Protein AF-A0A419JZ83-F1 (afdb_monomer)

Nearest PDB structures (foldseek):
  4aih-assembly1_A  TM=7.589E-01  e=2.085E-01  Yersinia pseudotuberculosis YPIII
  5k1y-assembly1_B  TM=8.884E-01  e=4.380E-01  Sulfolobus sp. NOB8H2
  2rdp-assembly1_A-2  TM=8.097E-01  e=5.738E-01  Geobacillus stearothermophilus
  3fm5-assembly3_C  TM=6.526E-01  e=2.085E-01  Rhodococcus jostii RHA1
  3s2w-assembly1_A  TM=8.022E-01  e=6.567E-01  Methanosarcina mazei Go1

pLDDT: mean 87.46, std 15.72, range [43.28, 98.5]

Mean predicted aligned error: 7.23 Å

Secondary structure (DSSP, 8-state):
-------HHHHHHHHHHHHHTTSEEEEEETTEEEEEE-HHHHHHHHHHHHHHHHHHHHHHHTT-

Structure (mmCIF, N/CA/C/O backbone):
data_AF-A0A419JZ83-F1
#
_entry.id   AF-A0A419JZ83-F1
#
loop_
_atom_site.group_PDB
_atom_site.id
_atom_site.type_symbol
_atom_site.label_atom_id
_atom_site.label_alt_id
_atom_site.label_comp_id
_atom_site.label_asym_id
_atom_site.label_entity_id
_atom_site.label_seq_id
_atom_site.pdbx_PDB_ins_code
_atom_site.Cartn_x
_atom_site.Cartn_y
_atom_site.Cartn_z
_atom_site.occupancy
_atom_site.B_iso_or_equiv
_atom_site.auth_seq_id
_atom_site.auth_comp_id
_atom_site.auth_asym_id
_atom_site.auth_atom_id
_atom_site.pdbx_PDB_model_num
ATOM 1 N N . MET A 1 1 ? 0.042 20.498 3.167 1.00 47.75 1 MET A N 1
ATOM 2 C CA . MET A 1 1 ? 0.505 19.362 2.336 1.00 47.75 1 MET A CA 1
ATOM 3 C C . MET A 1 1 ? -0.700 18.792 1.596 1.00 47.75 1 MET A C 1
ATOM 5 O O . MET A 1 1 ? -1.782 18.802 2.160 1.00 47.75 1 MET A O 1
ATOM 9 N N . TYR A 1 2 ? -0.502 18.461 0.319 1.00 44.44 2 TYR A N 1
ATOM 10 C CA . TYR A 1 2 ? -1.445 18.458 -0.813 1.00 44.44 2 TYR A CA 1
ATOM 11 C C . TYR A 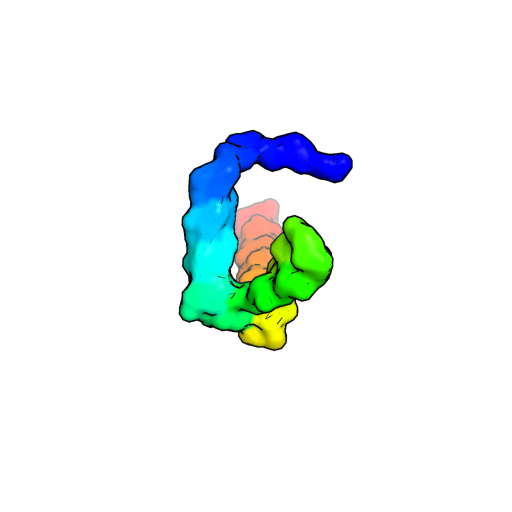1 2 ? -2.921 18.080 -0.575 1.00 44.44 2 TYR A C 1
ATOM 13 O O . TYR A 1 2 ? -3.250 17.045 -0.005 1.00 44.44 2 TYR A O 1
ATOM 21 N N . LYS A 1 3 ? -3.803 18.919 -1.140 1.00 50.62 3 LYS A N 1
ATOM 22 C CA . LYS A 1 3 ? -5.217 18.653 -1.430 1.00 50.62 3 LYS A CA 1
ATOM 23 C C . LYS A 1 3 ? -5.285 17.489 -2.428 1.00 50.62 3 LYS A C 1
ATOM 25 O O . LYS A 1 3 ? -5.236 17.707 -3.634 1.00 50.62 3 LYS A O 1
ATOM 30 N N . CYS A 1 4 ? -5.305 16.250 -1.947 1.00 60.28 4 CYS A N 1
ATOM 31 C CA . CYS A 1 4 ? -5.579 15.109 -2.814 1.00 60.28 4 CYS A CA 1
ATOM 32 C C . CYS A 1 4 ? -7.032 15.218 -3.293 1.00 60.28 4 CYS A C 1
ATOM 34 O O . CYS A 1 4 ? -7.945 15.212 -2.473 1.00 60.28 4 CYS A O 1
ATOM 36 N N . ASN A 1 5 ? -7.258 15.274 -4.608 1.00 73.75 5 ASN A N 1
ATOM 37 C CA . ASN A 1 5 ? -8.594 15.201 -5.225 1.00 73.75 5 ASN A CA 1
ATOM 38 C C . ASN A 1 5 ? -9.225 13.794 -5.105 1.00 73.75 5 ASN A C 1
ATOM 40 O O . ASN A 1 5 ? -10.078 13.419 -5.904 1.00 73.75 5 ASN A O 1
ATOM 44 N N . LEU A 1 6 ? -8.779 12.987 -4.141 1.00 75.81 6 LEU A N 1
ATOM 45 C CA . LEU A 1 6 ? -9.204 11.610 -3.960 1.00 75.81 6 LEU A CA 1
ATOM 46 C C . LEU A 1 6 ? -10.232 11.559 -2.830 1.00 75.81 6 LEU A C 1
ATOM 48 O O . LEU A 1 6 ? -9.948 11.979 -1.707 1.00 75.81 6 LEU A O 1
ATOM 52 N N . SER A 1 7 ? -11.429 11.053 -3.121 1.00 88.81 7 SER A N 1
ATOM 53 C CA . SER A 1 7 ? -12.437 10.832 -2.087 1.00 88.81 7 SER A CA 1
ATOM 54 C C . SER A 1 7 ? -12.021 9.689 -1.147 1.00 88.81 7 SER A C 1
ATOM 56 O O . SER A 1 7 ? -11.152 8.870 -1.452 1.00 88.81 7 SER A O 1
ATOM 58 N N . TRP A 1 8 ? -12.632 9.637 0.038 1.00 87.81 8 TRP A N 1
ATOM 59 C CA . TRP A 1 8 ? -12.268 8.673 1.083 1.00 87.81 8 TRP A CA 1
ATOM 60 C C . TRP A 1 8 ? -12.474 7.207 0.670 1.00 87.81 8 TRP A C 1
ATOM 62 O O . TRP A 1 8 ? -11.668 6.352 1.028 1.00 87.81 8 TRP A O 1
ATOM 72 N N . VAL A 1 9 ? -13.531 6.918 -0.094 1.00 92.38 9 VAL A N 1
ATOM 73 C CA . VAL A 1 9 ? -13.866 5.560 -0.555 1.00 92.38 9 VAL A CA 1
ATOM 74 C C . VAL A 1 9 ? -12.748 4.955 -1.423 1.00 92.38 9 VAL A C 1
ATOM 76 O O . VAL A 1 9 ? -12.175 3.954 -0.994 1.00 92.38 9 VAL A O 1
ATOM 79 N N . PRO A 1 10 ? -12.338 5.566 -2.554 1.00 94.12 10 PRO A N 1
ATOM 80 C CA . PRO A 1 10 ? -11.257 5.031 -3.380 1.00 94.12 10 PRO A CA 1
ATOM 81 C C . PRO A 1 10 ? -9.910 5.034 -2.655 1.00 94.12 10 PRO A C 1
ATOM 83 O O . PRO A 1 10 ? -9.120 4.111 -2.832 1.00 94.12 10 PRO A O 1
ATOM 86 N N . LEU A 1 11 ? -9.643 6.018 -1.785 1.00 93.19 11 LEU A N 1
ATOM 87 C CA . LEU A 1 11 ? -8.442 5.982 -0.947 1.00 93.19 11 LEU A CA 1
ATOM 88 C C . LEU A 1 11 ? -8.412 4.717 -0.080 1.00 93.19 11 LEU A C 1
ATOM 90 O O . LEU A 1 11 ? -7.391 4.037 -0.008 1.00 93.19 11 LEU A O 1
ATOM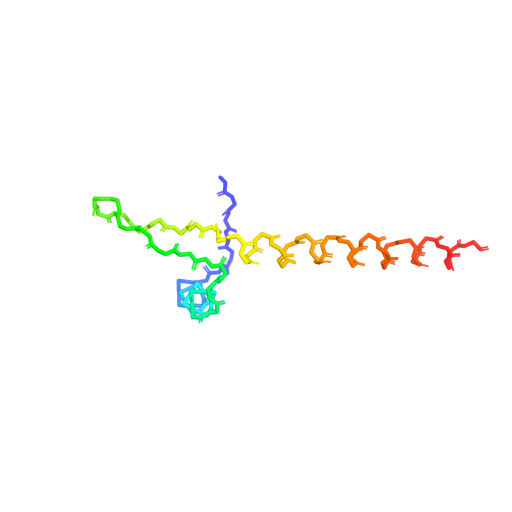 94 N N . LYS A 1 12 ? -9.531 4.392 0.572 1.00 93.44 12 LYS A N 1
ATOM 95 C CA . LYS A 1 12 ? -9.641 3.220 1.440 1.00 93.44 12 LYS A CA 1
ATOM 96 C C . LYS A 1 12 ? -9.505 1.914 0.655 1.00 93.44 12 LYS A C 1
ATOM 98 O O . LYS A 1 12 ? -8.826 1.010 1.128 1.00 93.44 12 LYS A O 1
ATOM 103 N N . GLU A 1 13 ? -10.095 1.823 -0.534 1.00 96.38 13 GLU A N 1
ATOM 104 C CA . GLU A 1 13 ? -9.949 0.659 -1.421 1.00 96.38 13 GLU A CA 1
ATOM 105 C C . GLU A 1 13 ? -8.492 0.439 -1.841 1.00 96.38 13 GLU A C 1
ATOM 107 O O . GLU A 1 13 ? -7.984 -0.681 -1.754 1.00 96.38 13 GLU A O 1
ATOM 112 N N . ILE A 1 14 ? -7.788 1.512 -2.219 1.00 96.19 14 ILE A N 1
ATOM 113 C CA . ILE A 1 14 ? -6.361 1.450 -2.558 1.00 96.19 14 ILE A CA 1
ATOM 114 C C . ILE A 1 14 ? -5.549 0.989 -1.347 1.00 96.19 14 ILE A C 1
ATOM 116 O O . ILE A 1 14 ? -4.738 0.075 -1.468 1.00 96.19 14 ILE A O 1
ATOM 120 N N . LEU A 1 15 ? -5.774 1.585 -0.173 1.00 96.50 15 LEU A N 1
ATOM 121 C CA . LEU A 1 15 ? -5.052 1.216 1.045 1.00 96.50 15 LEU A CA 1
ATOM 122 C C . LEU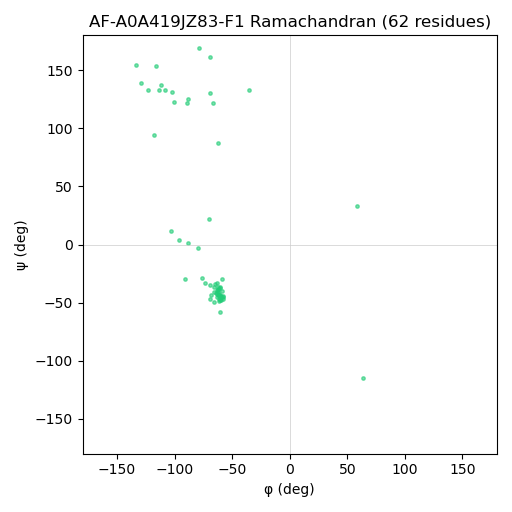 A 1 15 ? -5.290 -0.248 1.425 1.00 96.50 15 LEU A C 1
ATOM 124 O O . LEU A 1 15 ? -4.327 -0.942 1.733 1.00 96.50 15 LEU A O 1
ATOM 128 N N . ASN A 1 16 ? -6.530 -0.735 1.341 1.00 97.19 16 ASN A N 1
ATOM 129 C CA . ASN A 1 16 ? -6.845 -2.142 1.591 1.00 97.19 16 ASN A CA 1
ATOM 130 C C . ASN A 1 16 ? -6.105 -3.062 0.610 1.00 97.19 16 ASN A C 1
ATOM 132 O O . ASN A 1 16 ? -5.417 -3.974 1.045 1.00 97.19 16 ASN A O 1
ATOM 136 N N . SER A 1 17 ? -6.136 -2.764 -0.692 1.00 97.94 17 SER A N 1
ATOM 137 C CA . SER A 1 17 ? -5.419 -3.551 -1.707 1.00 97.94 17 SER A CA 1
ATOM 138 C C . SER A 1 17 ? -3.901 -3.582 -1.474 1.00 97.94 17 SER A C 1
ATOM 140 O O . SER A 1 17 ? -3.247 -4.605 -1.683 1.00 97.94 17 SER A O 1
ATOM 142 N N . LEU A 1 18 ? -3.314 -2.473 -1.010 1.00 97.94 18 LEU A N 1
ATOM 143 C CA . LEU A 1 18 ? -1.893 -2.416 -0.657 1.00 97.94 18 LEU A CA 1
ATOM 144 C C . LEU A 1 18 ? -1.570 -3.248 0.594 1.00 97.94 18 LEU A C 1
ATOM 146 O O . LEU A 1 18 ? -0.492 -3.844 0.653 1.00 97.94 18 LEU A O 1
ATOM 150 N N . VAL A 1 19 ? -2.485 -3.301 1.566 1.00 98.06 19 VAL A N 1
ATOM 151 C CA . VAL A 1 19 ? -2.368 -4.157 2.756 1.00 98.06 19 VAL A CA 1
ATOM 152 C C . VAL A 1 19 ? -2.503 -5.630 2.378 1.00 98.06 19 VAL A C 1
ATOM 154 O O . VAL A 1 19 ? -1.642 -6.422 2.748 1.00 98.06 19 VAL A O 1
ATOM 157 N N . ASP A 1 20 ? -3.504 -5.990 1.572 1.00 98.31 20 ASP A N 1
ATOM 158 C CA . ASP A 1 20 ? -3.758 -7.369 1.125 1.00 98.31 20 ASP A CA 1
ATOM 159 C C . ASP A 1 20 ? -2.563 -7.964 0.365 1.00 98.31 20 ASP A C 1
ATOM 161 O O . ASP A 1 20 ? -2.308 -9.167 0.395 1.00 98.31 20 ASP A O 1
ATOM 165 N N . ARG A 1 21 ? -1.792 -7.109 -0.315 1.00 98.06 21 ARG A N 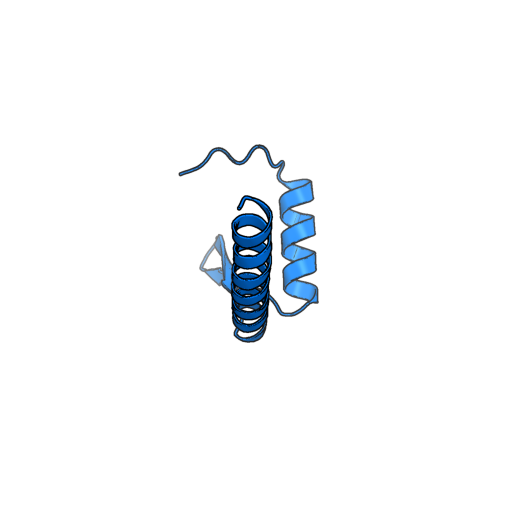1
ATOM 166 C CA . ARG A 1 21 ? -0.577 -7.494 -1.047 1.00 98.06 21 ARG A CA 1
ATOM 167 C C . ARG A 1 21 ? 0.692 -7.469 -0.195 1.00 98.06 21 ARG A C 1
ATOM 169 O O . ARG A 1 21 ? 1.765 -7.746 -0.741 1.00 98.06 21 ARG A O 1
ATOM 176 N N . ASP A 1 22 ? 0.597 -7.144 1.091 1.00 98.19 22 ASP A N 1
ATOM 177 C CA . ASP A 1 22 ? 1.724 -6.977 2.017 1.00 98.19 22 ASP A CA 1
ATOM 178 C C . ASP A 1 22 ? 2.728 -5.899 1.558 1.00 98.19 22 ASP A C 1
ATOM 180 O O . ASP A 1 22 ? 3.939 -6.006 1.737 1.00 98.19 22 ASP A O 1
ATOM 184 N N . LEU A 1 23 ? 2.244 -4.845 0.894 1.00 98.31 23 LEU A N 1
ATOM 185 C CA . LEU A 1 23 ? 3.080 -3.716 0.458 1.00 98.31 23 LEU A CA 1
ATOM 186 C C . LEU A 1 23 ? 3.131 -2.612 1.513 1.00 98.31 23 LEU A C 1
ATOM 188 O O . LEU A 1 23 ? 4.129 -1.898 1.632 1.00 98.31 23 LEU A O 1
ATOM 192 N N . ILE A 1 24 ? 2.056 -2.485 2.286 1.00 98.25 24 ILE A N 1
ATOM 193 C CA . ILE A 1 24 ? 1.986 -1.632 3.466 1.00 98.25 24 ILE A CA 1
ATOM 194 C C . ILE A 1 24 ? 1.358 -2.416 4.618 1.00 98.25 24 ILE A C 1
ATOM 196 O O . ILE A 1 24 ? 0.561 -3.323 4.402 1.00 98.25 24 ILE A O 1
ATOM 200 N N . ARG A 1 25 ? 1.678 -2.034 5.848 1.00 97.88 25 ARG A N 1
ATOM 201 C CA . ARG A 1 25 ? 1.062 -2.557 7.068 1.00 97.88 25 ARG A CA 1
ATOM 202 C C . ARG A 1 25 ? 0.313 -1.460 7.801 1.00 97.88 25 ARG A C 1
ATOM 204 O O . ARG A 1 25 ? 0.672 -0.284 7.716 1.00 97.88 25 ARG A O 1
ATOM 211 N N . VAL A 1 26 ? -0.693 -1.865 8.563 1.00 97.06 26 VAL A N 1
ATOM 212 C CA . VAL A 1 26 ? -1.497 -0.967 9.389 1.00 97.06 26 VAL A CA 1
ATOM 213 C C . VAL A 1 26 ? -1.065 -1.084 10.843 1.00 97.06 26 VAL A C 1
A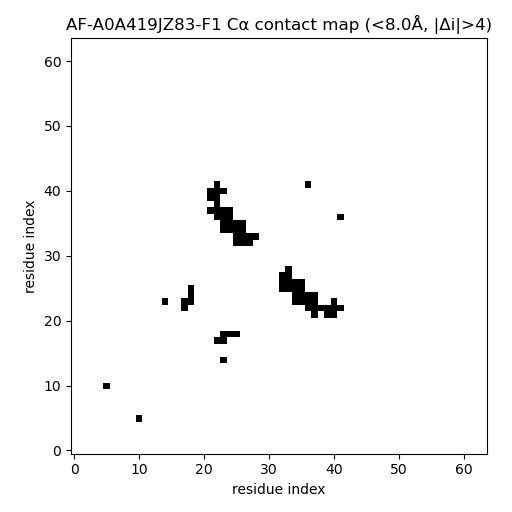TOM 215 O O . VAL A 1 26 ? -0.963 -2.188 11.373 1.00 97.06 26 VAL A O 1
ATOM 218 N N . ARG A 1 27 ? -0.840 0.054 11.500 1.00 96.06 27 ARG A N 1
ATOM 219 C CA . ARG A 1 27 ? -0.654 0.151 12.950 1.00 96.06 27 ARG A CA 1
ATOM 220 C C . ARG A 1 27 ? -1.675 1.119 13.532 1.00 96.06 27 ARG A C 1
ATOM 222 O O . ARG A 1 27 ? -1.858 2.215 13.010 1.00 96.06 27 ARG A O 1
ATOM 229 N N . GLU A 1 28 ? -2.330 0.724 14.615 1.00 95.88 28 GLU A N 1
ATOM 230 C CA . GLU A 1 28 ? -3.200 1.619 15.379 1.00 95.88 28 GLU A CA 1
ATOM 231 C C . GLU A 1 28 ? -2.357 2.323 16.453 1.00 95.88 28 GLU A C 1
ATOM 233 O O . GLU A 1 28 ? -1.709 1.684 17.281 1.00 95.88 28 GLU A O 1
ATOM 238 N N . VAL A 1 29 ? -2.330 3.654 16.414 1.00 94.75 29 VAL A N 1
ATOM 239 C CA . VAL A 1 29 ? -1.614 4.517 17.360 1.00 94.75 29 VAL A CA 1
ATOM 240 C C . VAL A 1 29 ? -2.648 5.387 18.067 1.00 94.75 29 VAL A C 1
ATOM 242 O O . VAL A 1 29 ? -3.080 6.433 17.571 1.00 94.75 29 VAL A O 1
ATOM 245 N N . GLY A 1 30 ? -3.101 4.916 19.230 1.00 94.31 30 GLY A N 1
ATOM 246 C CA . GLY A 1 30 ? -4.216 5.519 19.957 1.00 94.31 30 GLY A CA 1
ATOM 247 C C . GLY A 1 30 ? -5.512 5.435 19.147 1.00 94.31 30 GLY A C 1
ATOM 248 O O . GLY A 1 30 ? -6.014 4.349 18.892 1.00 94.31 30 GLY A O 1
ATOM 249 N N . LYS A 1 31 ? -6.051 6.591 18.734 1.00 93.75 31 LYS A N 1
ATOM 250 C CA . LYS A 1 31 ? -7.263 6.690 17.892 1.00 93.75 31 LYS A CA 1
ATOM 251 C C . LYS A 1 31 ? -6.960 6.836 16.394 1.00 93.75 31 LYS A C 1
ATOM 253 O O . LYS A 1 31 ? -7.870 7.106 15.614 1.00 93.75 31 LYS A O 1
ATOM 258 N N . ARG A 1 32 ? -5.685 6.777 15.997 1.00 92.50 32 ARG A N 1
ATOM 259 C CA . ARG A 1 32 ? -5.253 7.013 14.616 1.00 92.50 32 ARG A CA 1
ATOM 260 C C . ARG A 1 32 ? -4.735 5.733 13.994 1.00 92.50 32 ARG A C 1
ATOM 262 O O . ARG A 1 32 ? -3.900 5.053 14.578 1.00 92.50 32 ARG A O 1
ATOM 269 N N . ARG A 1 33 ? -5.125 5.523 12.744 1.00 92.81 33 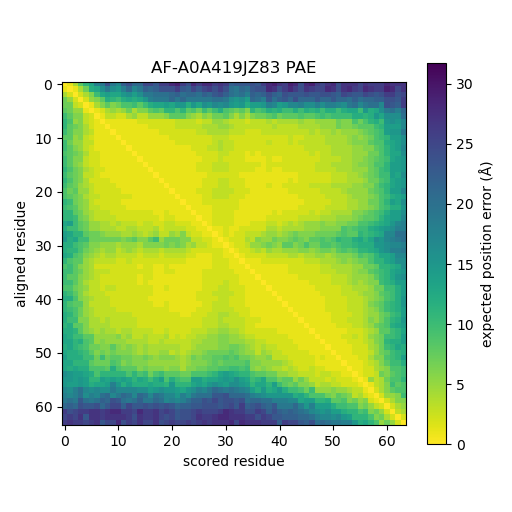ARG A N 1
ATOM 270 C CA . ARG A 1 33 ? -4.552 4.496 11.890 1.00 92.81 33 ARG A CA 1
ATOM 271 C C . ARG A 1 33 ? -3.344 5.046 11.140 1.00 92.81 33 ARG A C 1
ATOM 273 O O . ARG A 1 33 ? -3.456 6.0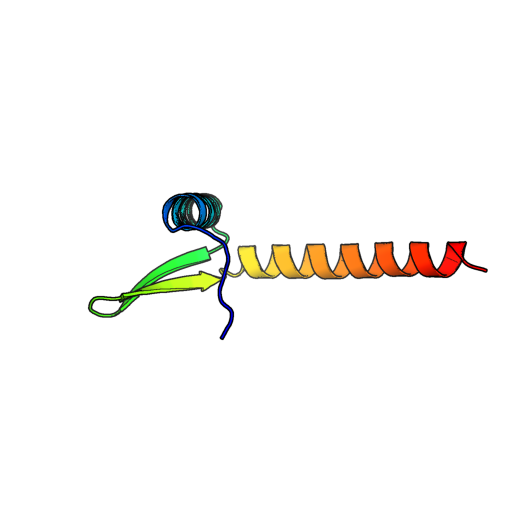57 10.448 1.00 92.81 33 ARG A O 1
ATOM 280 N N . VAL A 1 34 ? -2.208 4.375 11.266 1.00 95.69 34 VAL A N 1
ATOM 281 C CA . VAL A 1 34 ? -0.953 4.699 10.584 1.00 95.69 34 VAL A CA 1
ATOM 282 C C . VAL A 1 34 ? -0.635 3.582 9.597 1.00 95.69 34 VAL A C 1
ATOM 284 O O . VAL A 1 34 ? -0.727 2.404 9.934 1.00 95.69 34 VAL A O 1
ATOM 287 N N . TYR A 1 35 ? -0.272 3.957 8.374 1.00 96.62 35 TYR A N 1
ATOM 288 C CA . TYR A 1 35 ? 0.130 3.027 7.324 1.00 96.62 35 TYR A CA 1
ATOM 289 C C . TYR A 1 35 ? 1.629 3.153 7.091 1.00 96.62 35 TYR A C 1
ATOM 291 O O . TYR A 1 35 ? 2.147 4.260 6.955 1.00 96.62 35 TYR A O 1
ATOM 299 N N . GLU A 1 36 ? 2.319 2.023 7.028 1.00 97.56 36 GLU A N 1
ATOM 300 C CA . GLU A 1 36 ? 3.768 1.980 6.861 1.00 97.56 36 GLU A CA 1
ATOM 301 C C . GLU A 1 36 ? 4.152 1.047 5.734 1.00 97.56 36 GLU A C 1
ATOM 303 O O . GLU A 1 36 ? 3.608 -0.046 5.621 1.00 97.56 36 GLU A O 1
ATOM 308 N N . ILE A 1 37 ? 5.122 1.461 4.928 1.00 97.94 37 ILE A N 1
ATOM 309 C CA . ILE A 1 37 ? 5.630 0.651 3.824 1.00 97.94 37 ILE A CA 1
ATOM 310 C C . ILE A 1 37 ? 6.403 -0.541 4.398 1.00 97.94 37 ILE A C 1
ATOM 312 O O . ILE A 1 37 ? 7.261 -0.373 5.269 1.00 97.94 37 ILE A O 1
ATOM 316 N N . THR A 1 38 ? 6.094 -1.743 3.915 1.00 98.50 38 THR A N 1
ATOM 317 C CA . THR A 1 38 ? 6.826 -2.965 4.272 1.00 98.50 38 THR A CA 1
ATOM 318 C C . THR A 1 38 ? 8.138 -3.048 3.493 1.00 98.50 38 THR A C 1
ATOM 320 O O . THR A 1 38 ? 8.365 -2.320 2.527 1.00 98.50 38 THR A O 1
ATOM 323 N N . GLU A 1 39 ? 9.017 -3.978 3.855 1.00 98.19 39 GLU A N 1
ATOM 324 C CA . GLU A 1 39 ? 10.219 -4.241 3.057 1.00 98.19 39 GLU A CA 1
ATOM 325 C C . GLU A 1 39 ? 9.875 -4.648 1.613 1.00 98.19 39 GLU A C 1
ATOM 327 O O . GLU A 1 39 ? 10.484 -4.162 0.657 1.00 98.19 39 GLU A O 1
ATOM 332 N N . LYS A 1 40 ? 8.829 -5.465 1.440 1.00 98.12 40 LYS A N 1
ATOM 333 C CA . LYS A 1 40 ? 8.291 -5.837 0.127 1.00 98.12 40 LYS A CA 1
ATOM 334 C C . LYS A 1 40 ? 7.818 -4.611 -0.656 1.00 98.12 40 LYS A C 1
ATOM 336 O O . LYS A 1 40 ? 8.161 -4.473 -1.830 1.00 98.12 40 LYS A O 1
ATOM 341 N N . GLY A 1 41 ? 7.098 -3.694 -0.009 1.00 98.12 41 GLY A N 1
ATOM 342 C CA . GLY A 1 41 ? 6.693 -2.419 -0.603 1.00 98.12 41 GLY A CA 1
ATOM 343 C C . GLY A 1 41 ? 7.886 -1.585 -1.078 1.00 98.12 41 GLY A C 1
ATOM 344 O O . GLY A 1 41 ? 7.897 -1.107 -2.213 1.00 98.12 41 GLY A O 1
ATOM 345 N N . TRP A 1 42 ? 8.938 -1.483 -0.262 1.00 98.06 42 TRP A N 1
ATOM 346 C CA . TRP A 1 42 ? 10.174 -0.794 -0.646 1.00 98.06 42 TRP A CA 1
ATOM 347 C C . TRP A 1 42 ? 10.872 -1.447 -1.839 1.00 98.06 42 TRP A C 1
ATOM 349 O O . TRP A 1 42 ? 11.345 -0.742 -2.731 1.00 98.06 42 TRP A O 1
ATOM 359 N N . ASN A 1 43 ? 10.912 -2.777 -1.894 1.00 97.94 43 ASN A N 1
A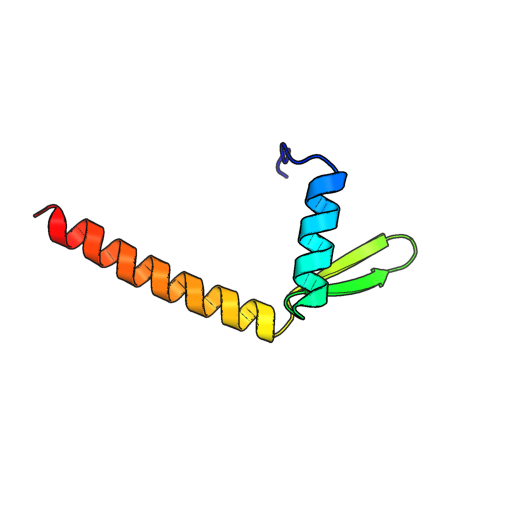TOM 360 C CA . ASN A 1 43 ? 11.491 -3.500 -3.025 1.00 97.94 43 ASN A CA 1
ATOM 361 C C . ASN A 1 43 ? 10.734 -3.218 -4.330 1.00 97.94 43 ASN A C 1
ATOM 363 O O . ASN A 1 43 ? 11.364 -3.009 -5.368 1.00 97.94 43 ASN A O 1
ATOM 367 N N . VAL A 1 44 ? 9.402 -3.133 -4.269 1.00 97.19 44 VAL A N 1
ATOM 368 C CA . VAL A 1 44 ? 8.561 -2.754 -5.414 1.00 97.19 44 VAL A CA 1
ATOM 369 C C . VAL A 1 44 ? 8.864 -1.326 -5.876 1.00 97.19 44 VAL A C 1
ATOM 371 O O . VAL A 1 44 ? 9.064 -1.105 -7.069 1.00 97.19 44 VAL A O 1
ATOM 374 N N . ILE A 1 45 ? 8.987 -0.366 -4.954 1.00 96.31 45 ILE A N 1
ATOM 375 C CA . ILE A 1 45 ? 9.352 1.020 -5.296 1.00 96.31 45 ILE A CA 1
ATOM 376 C C . ILE A 1 45 ? 10.720 1.070 -5.988 1.00 96.31 45 ILE A C 1
ATOM 378 O O . ILE A 1 45 ? 10.846 1.675 -7.049 1.00 96.31 45 ILE A O 1
ATOM 382 N N . ARG A 1 46 ? 11.737 0.385 -5.446 1.00 95.94 46 ARG A N 1
ATOM 383 C CA . ARG A 1 46 ? 13.079 0.323 -6.058 1.00 95.94 46 ARG A CA 1
ATOM 384 C C . ARG A 1 46 ? 13.072 -0.347 -7.433 1.00 95.94 46 ARG A C 1
ATOM 386 O O . ARG A 1 46 ? 13.903 -0.030 -8.282 1.00 95.94 46 ARG A O 1
ATOM 393 N N . TYR A 1 47 ? 12.192 -1.322 -7.651 1.00 95.25 47 TYR A N 1
ATOM 394 C CA . TYR A 1 47 ? 12.018 -1.934 -8.966 1.00 95.25 47 TYR A CA 1
ATOM 395 C C . TYR A 1 47 ? 11.464 -0.920 -9.971 1.00 95.25 47 TYR A C 1
ATOM 397 O O . TYR A 1 47 ? 12.056 -0.739 -11.035 1.00 95.25 47 TYR A O 1
ATOM 405 N N . PHE A 1 48 ? 10.391 -0.213 -9.610 1.00 93.50 48 PHE A N 1
ATOM 406 C CA . PHE A 1 48 ? 9.804 0.806 -10.476 1.00 93.50 48 PHE A CA 1
ATOM 407 C C . PHE A 1 48 ? 10.750 1.977 -10.738 1.00 93.50 48 PHE A C 1
ATOM 409 O O . PHE A 1 48 ? 10.860 2.396 -11.883 1.00 93.50 48 PHE A O 1
ATOM 416 N N . ASP A 1 49 ? 11.476 2.464 -9.732 1.00 93.44 49 ASP A N 1
ATOM 417 C CA . ASP A 1 49 ? 12.443 3.557 -9.897 1.00 93.44 49 ASP A CA 1
ATOM 418 C C . ASP A 1 49 ? 13.526 3.212 -10.932 1.00 93.44 49 ASP A C 1
ATOM 420 O O . ASP A 1 49 ? 13.807 3.983 -11.852 1.00 93.44 49 ASP A O 1
ATOM 424 N N . ARG A 1 50 ? 14.059 1.984 -10.867 1.00 92.38 50 ARG A N 1
ATOM 425 C CA . ARG A 1 50 ? 14.980 1.472 -11.889 1.00 92.38 50 ARG A CA 1
ATOM 426 C C . ARG A 1 50 ? 14.322 1.410 -13.264 1.00 92.38 50 ARG A C 1
ATOM 428 O O . ARG A 1 50 ? 14.912 1.888 -14.227 1.00 92.38 50 ARG A O 1
ATOM 435 N N . ALA A 1 51 ? 13.108 0.869 -13.359 1.00 91.81 51 ALA A N 1
ATOM 436 C CA . ALA A 1 51 ? 12.391 0.779 -14.628 1.00 91.81 51 ALA A CA 1
ATOM 437 C C . ALA A 1 51 ? 12.148 2.165 -15.251 1.00 91.81 51 ALA A C 1
ATOM 439 O O . ALA A 1 51 ? 12.430 2.364 -16.430 1.00 91.81 51 ALA A O 1
ATOM 440 N N . PHE A 1 52 ? 11.705 3.146 -14.461 1.00 92.19 52 PHE A N 1
ATOM 441 C CA . PHE A 1 52 ? 11.503 4.518 -14.926 1.00 92.19 52 PHE A CA 1
ATOM 442 C C . PHE A 1 52 ? 12.804 5.177 -15.366 1.00 92.19 52 PHE A C 1
ATOM 444 O O . PHE A 1 52 ? 12.820 5.870 -16.382 1.00 92.19 52 PHE A O 1
ATOM 451 N N . LYS A 1 53 ? 13.907 4.929 -14.656 1.00 90.38 53 LYS A N 1
ATOM 452 C CA . LYS A 1 53 ? 15.226 5.420 -15.055 1.00 90.38 53 LYS A CA 1
ATOM 453 C C . LYS A 1 53 ? 15.658 4.850 -16.407 1.00 90.38 53 LYS A C 1
ATOM 455 O O . LYS A 1 53 ? 16.153 5.603 -17.240 1.00 90.38 53 LYS A O 1
ATOM 460 N N . GLU A 1 54 ? 15.457 3.556 -16.647 1.00 90.62 54 GLU A N 1
ATOM 461 C CA . GLU A 1 54 ? 15.791 2.936 -17.937 1.00 90.62 54 GLU A CA 1
ATOM 462 C C . GLU A 1 54 ? 14.879 3.424 -19.072 1.00 90.62 54 GLU A C 1
ATOM 464 O O . GLU A 1 54 ? 15.371 3.794 -20.137 1.00 90.62 54 GLU A O 1
ATOM 469 N N . ILE A 1 55 ? 13.568 3.528 -18.836 1.00 88.56 55 ILE A N 1
ATOM 470 C CA . ILE A 1 55 ? 12.621 4.089 -19.814 1.00 88.56 55 ILE A CA 1
ATOM 471 C C . ILE A 1 55 ? 12.975 5.549 -20.134 1.00 88.56 55 ILE A C 1
ATOM 473 O O . ILE A 1 55 ? 12.999 5.947 -21.297 1.00 88.56 55 ILE A O 1
ATOM 477 N N . GLY A 1 56 ? 13.318 6.344 -19.120 1.00 83.50 56 GLY A N 1
ATOM 478 C CA . GLY A 1 56 ? 13.731 7.734 -19.292 1.00 83.50 56 GLY A CA 1
ATOM 479 C C . GLY A 1 56 ? 14.980 7.881 -20.163 1.00 83.50 56 GLY A C 1
ATOM 480 O O . GLY A 1 56 ? 15.039 8.795 -20.987 1.00 83.50 56 GLY A O 1
ATOM 481 N N . LYS A 1 57 ? 15.952 6.964 -20.051 1.00 79.62 57 LYS A N 1
ATOM 482 C CA . LYS A 1 57 ? 17.128 6.941 -20.938 1.00 79.62 57 LYS A CA 1
ATOM 483 C C . LYS A 1 57 ? 16.738 6.687 -22.393 1.00 79.62 57 LYS A C 1
ATOM 485 O O . LYS A 1 57 ? 17.255 7.365 -23.273 1.00 79.62 57 LYS A O 1
ATOM 490 N N . LEU A 1 58 ? 15.814 5.760 -22.646 1.00 74.06 58 LEU A N 1
ATOM 491 C CA . LEU A 1 58 ? 15.354 5.440 -24.003 1.00 74.06 58 LEU A CA 1
ATOM 492 C C . LEU A 1 58 ? 14.672 6.639 -24.679 1.00 74.06 58 LEU A C 1
ATOM 494 O O . LEU A 1 58 ? 14.920 6.905 -25.853 1.00 74.06 58 LEU A O 1
ATOM 498 N N . ILE A 1 59 ? 13.892 7.418 -23.924 1.00 70.62 59 ILE A N 1
ATOM 499 C CA . ILE A 1 59 ? 13.238 8.634 -24.433 1.00 70.62 59 ILE A CA 1
ATOM 500 C C . ILE A 1 59 ? 14.271 9.716 -24.808 1.00 70.62 59 ILE A C 1
ATOM 502 O O . ILE A 1 59 ? 14.097 10.399 -25.812 1.00 70.62 59 ILE A O 1
ATOM 506 N N . HIS A 1 60 ? 15.374 9.845 -24.059 1.00 59.00 60 HIS A N 1
ATOM 507 C CA . HIS A 1 60 ? 16.435 10.817 -24.370 1.00 59.00 60 HIS A CA 1
ATOM 508 C C . HIS A 1 60 ? 17.334 10.386 -25.539 1.00 59.00 60 HIS A C 1
ATOM 510 O O . HIS A 1 60 ? 17.875 11.242 -26.235 1.00 59.00 60 HIS A O 1
ATOM 516 N N . VAL A 1 61 ? 17.503 9.080 -25.767 1.00 57.62 61 VAL A N 1
ATOM 517 C CA . VAL A 1 61 ? 18.290 8.551 -26.895 1.00 57.62 61 VAL A CA 1
ATOM 518 C C . VAL A 1 61 ? 17.545 8.710 -28.222 1.00 57.62 61 VAL A C 1
ATOM 520 O O . VAL A 1 61 ? 18.181 8.977 -29.231 1.00 57.62 61 VAL A O 1
ATOM 523 N N . SER A 1 62 ? 16.213 8.615 -28.228 1.00 52.28 62 SER A N 1
ATOM 524 C CA . SER A 1 62 ? 15.406 8.733 -29.452 1.00 52.28 62 SER A CA 1
ATOM 525 C C . SER A 1 62 ? 15.171 10.179 -29.931 1.00 52.28 62 SER A C 1
ATOM 527 O O . S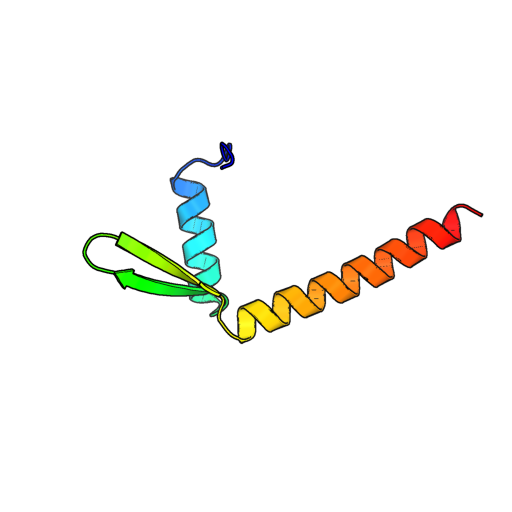ER A 1 62 ? 14.523 10.371 -30.957 1.00 52.28 62 SER A O 1
ATOM 529 N N . ALA A 1 63 ? 15.653 11.185 -29.191 1.00 54.19 63 ALA A N 1
ATOM 530 C CA . ALA A 1 63 ? 15.517 12.613 -29.508 1.00 54.19 63 ALA A CA 1
ATOM 531 C C . ALA A 1 63 ? 16.803 13.247 -30.093 1.00 54.19 63 ALA A C 1
ATOM 533 O O . ALA A 1 63 ? 16.894 14.473 -30.184 1.00 54.19 63 ALA A O 1
ATOM 534 N N . LYS A 1 64 ? 17.794 12.426 -30.462 1.00 43.28 64 LYS A N 1
ATOM 535 C CA . LYS A 1 64 ? 18.998 12.796 -31.223 1.00 43.28 64 LYS A CA 1
ATOM 536 C C . LYS A 1 64 ? 19.008 12.062 -32.554 1.00 43.28 64 LYS A C 1
ATOM 538 O O . LYS A 1 64 ? 19.509 12.671 -33.520 1.00 43.28 64 LYS A O 1
#

Foldseek 3Di:
DDPPPDDPVVVVVVLVVCVVVQQWDWDDDPPDIDIGGDPVVVVVVVVVVVVVVVVVVVVVVVVD

Radius of gyration: 16.6 Å; Cα contacts (8 Å, |Δi|>4): 37; chains: 1; bounding box: 33×27×51 Å

Solvent-accessible surface area (backbone atoms only — not comparable to full-atom values): 3844 Å² total; per-residue (Å²): 132,81,89,68,95,65,57,70,66,64,50,49,53,51,51,49,55,35,38,79,69,52,27,28,45,82,45,77,57,89,96,41,82,42,78,43,74,30,73,60,28,51,52,51,50,56,50,50,53,51,52,51,54,54,54,52,49,54,60,62,61,76,75,114

Sequence (64 aa):
MYKCNLSWVPLKEILNSLVDRDLIRVREVGKRRVYEITEKGWNVIRYFDRAFKEIGKLIHVSAK